Protein AF-A0A5P8NDU1-F1 (afdb_monomer_lite)

Radius of gyration: 24.79 Å; chains: 1; bounding box: 57×25×67 Å

Sequence (92 aa):
MGRIEQAITVVERLGEIFDIESQKRKGIYEEIIEFDDDNFHKLVSDIEIYYDNFTKNHKSAGDKTTINQNKIEELLEKKNFLTEEDSLLNTL

Structure (mmCIF, N/CA/C/O backbone):
data_AF-A0A5P8NDU1-F1
#
_entry.id   AF-A0A5P8NDU1-F1
#
loop_
_atom_site.group_PDB
_atom_site.id
_atom_site.type_symbol
_atom_site.label_atom_id
_atom_site.label_alt_id
_atom_site.label_comp_id
_atom_site.label_asym_id
_atom_site.label_entity_id
_atom_site.label_seq_id
_atom_site.pdbx_PDB_ins_code
_atom_site.Cartn_x
_atom_site.Cartn_y
_atom_site.Cartn_z
_atom_site.occupancy
_atom_site.B_iso_or_equiv
_atom_site.auth_seq_id
_atom_site.auth_comp_id
_atom_site.auth_asym_id
_atom_site.auth_atom_id
_atom_site.pdbx_PDB_model_num
ATOM 1 N N . MET A 1 1 ? 17.329 7.889 -2.387 1.00 72.44 1 MET A N 1
ATOM 2 C CA . MET A 1 1 ? 16.704 6.558 -2.445 1.00 72.44 1 MET A CA 1
ATOM 3 C C . MET A 1 1 ? 16.965 6.004 -3.832 1.00 72.44 1 MET A C 1
ATOM 5 O O . MET A 1 1 ? 16.802 6.754 -4.788 1.00 72.44 1 MET A O 1
ATOM 9 N N . GLY A 1 2 ? 17.487 4.786 -3.945 1.00 89.06 2 GLY A N 1
ATOM 10 C CA . GLY A 1 2 ? 17.773 4.154 -5.239 1.00 89.06 2 GLY A CA 1
ATOM 11 C C . GLY A 1 2 ? 16.521 3.543 -5.877 1.00 89.06 2 GLY A C 1
ATOM 12 O O . GLY A 1 2 ? 15.553 3.254 -5.178 1.00 89.06 2 GLY A O 1
ATOM 13 N N . ARG A 1 3 ? 16.550 3.282 -7.191 1.00 90.88 3 ARG A N 1
ATOM 14 C CA . ARG A 1 3 ? 15.420 2.691 -7.938 1.00 90.88 3 ARG A CA 1
ATOM 15 C C . ARG A 1 3 ? 14.908 1.384 -7.320 1.00 90.88 3 ARG A C 1
ATOM 17 O O . ARG A 1 3 ? 13.706 1.200 -7.184 1.00 90.88 3 ARG A O 1
ATOM 24 N N . ILE A 1 4 ? 15.816 0.506 -6.890 1.00 93.38 4 ILE A N 1
ATOM 25 C CA . ILE A 1 4 ? 15.470 -0.759 -6.218 1.00 93.38 4 ILE A CA 1
ATOM 26 C C . ILE A 1 4 ? 14.702 -0.499 -4.914 1.00 93.38 4 ILE A C 1
ATOM 28 O O . ILE A 1 4 ? 13.666 -1.112 -4.679 1.00 93.38 4 ILE A O 1
ATOM 32 N N . GLU A 1 5 ? 15.172 0.437 -4.087 1.00 94.50 5 GLU A N 1
ATOM 33 C CA . GLU A 1 5 ? 14.516 0.791 -2.820 1.00 94.50 5 GLU A CA 1
ATOM 34 C C . GLU A 1 5 ? 13.118 1.378 -3.062 1.00 94.50 5 GLU A C 1
ATOM 36 O O . GLU A 1 5 ? 12.164 1.036 -2.361 1.00 94.50 5 GLU A O 1
ATOM 41 N N . GLN A 1 6 ? 12.979 2.231 -4.081 1.00 94.44 6 GLN A N 1
ATOM 42 C CA . GLN A 1 6 ? 11.691 2.800 -4.478 1.00 94.44 6 GLN A CA 1
ATOM 43 C C . GLN A 1 6 ? 10.730 1.720 -4.992 1.00 94.44 6 GLN A C 1
ATOM 45 O O . GLN A 1 6 ? 9.566 1.713 -4.603 1.00 94.44 6 GLN A O 1
ATOM 50 N N . ALA A 1 7 ? 11.211 0.773 -5.801 1.00 95.12 7 ALA A N 1
ATOM 51 C CA . ALA A 1 7 ? 10.401 -0.332 -6.308 1.00 95.12 7 ALA A CA 1
ATOM 52 C C . ALA A 1 7 ? 9.898 -1.233 -5.170 1.00 95.12 7 ALA A C 1
ATOM 54 O O . ALA A 1 7 ? 8.712 -1.554 -5.127 1.00 95.12 7 ALA A O 1
ATOM 55 N N . ILE A 1 8 ? 10.765 -1.579 -4.209 1.00 95.25 8 ILE A N 1
ATOM 56 C CA . ILE A 1 8 ? 10.371 -2.331 -3.005 1.00 95.25 8 ILE A CA 1
ATOM 57 C C . ILE A 1 8 ? 9.274 -1.577 -2.248 1.00 95.25 8 ILE A C 1
ATOM 59 O O . ILE A 1 8 ? 8.229 -2.148 -1.951 1.00 95.25 8 ILE A O 1
ATOM 63 N N . THR A 1 9 ? 9.469 -0.277 -2.022 1.00 95.00 9 THR A N 1
ATOM 64 C CA . THR A 1 9 ? 8.501 0.568 -1.305 1.00 95.00 9 THR A CA 1
ATOM 65 C C . THR A 1 9 ? 7.144 0.611 -2.010 1.00 95.00 9 THR A C 1
ATOM 67 O O . THR A 1 9 ? 6.101 0.512 -1.365 1.00 95.00 9 THR A O 1
ATOM 70 N N . VAL A 1 10 ? 7.131 0.740 -3.341 1.00 95.62 10 VAL A N 1
ATOM 71 C CA . VAL A 1 10 ? 5.894 0.718 -4.133 1.00 95.62 10 VAL A CA 1
ATOM 72 C C . VAL A 1 10 ? 5.172 -0.620 -3.975 1.00 95.62 10 VAL A C 1
ATOM 74 O O . VAL A 1 10 ? 3.967 -0.641 -3.730 1.00 95.62 10 VAL A O 1
ATOM 77 N N . VAL A 1 11 ? 5.900 -1.733 -4.070 1.00 96.25 11 VAL A N 1
ATOM 78 C CA . VAL A 1 11 ? 5.342 -3.087 -3.953 1.00 96.25 11 VAL A CA 1
ATOM 79 C C . VAL A 1 11 ? 4.783 -3.351 -2.555 1.00 96.25 11 VAL A C 1
ATOM 81 O O . VAL A 1 11 ? 3.715 -3.950 -2.421 1.00 96.25 11 VAL A O 1
ATOM 84 N N . GLU A 1 12 ? 5.472 -2.895 -1.509 1.00 94.44 12 GLU A N 1
ATOM 85 C CA . GLU A 1 12 ? 4.997 -3.003 -0.129 1.00 94.44 12 GLU A CA 1
ATOM 86 C C . GLU A 1 12 ? 3.697 -2.225 0.071 1.00 94.44 12 GLU A C 1
ATOM 88 O O . GLU A 1 12 ? 2.709 -2.804 0.526 1.00 94.44 12 GLU A O 1
ATOM 93 N N . ARG A 1 13 ? 3.655 -0.964 -0.376 1.00 94.88 13 ARG A N 1
ATOM 94 C CA . ARG A 1 13 ? 2.458 -0.116 -0.297 1.00 94.88 13 ARG A CA 1
ATOM 95 C C . ARG A 1 13 ? 1.283 -0.696 -1.076 1.00 94.88 13 ARG A C 1
ATOM 97 O O . ARG A 1 13 ? 0.177 -0.749 -0.549 1.00 94.88 13 ARG A O 1
ATOM 104 N N . LEU A 1 14 ? 1.508 -1.168 -2.304 1.00 93.19 14 LEU A N 1
ATOM 105 C CA . LEU A 1 14 ? 0.488 -1.872 -3.091 1.00 93.19 14 LEU A CA 1
ATOM 106 C C . LEU A 1 14 ? -0.043 -3.097 -2.344 1.00 93.19 14 LEU A C 1
ATOM 108 O O . LEU A 1 14 ? -1.247 -3.343 -2.321 1.00 93.19 14 LEU A O 1
ATOM 112 N N . GLY A 1 15 ? 0.856 -3.848 -1.712 1.00 92.38 15 GLY A N 1
ATOM 113 C CA . GLY A 1 15 ? 0.496 -5.018 -0.935 1.00 92.38 15 GLY A CA 1
ATOM 114 C C . GLY A 1 15 ? -0.348 -4.708 0.296 1.00 92.38 15 GLY A C 1
ATOM 115 O O . GLY A 1 15 ? -1.211 -5.510 0.630 1.00 92.38 15 GLY A O 1
ATOM 116 N N . GLU A 1 16 ? -0.135 -3.568 0.945 1.00 90.88 16 GLU A N 1
ATOM 117 C CA . GLU A 1 16 ? -0.979 -3.104 2.051 1.00 90.88 16 GLU A CA 1
ATOM 118 C C . GLU A 1 16 ? -2.329 -2.563 1.571 1.00 90.88 16 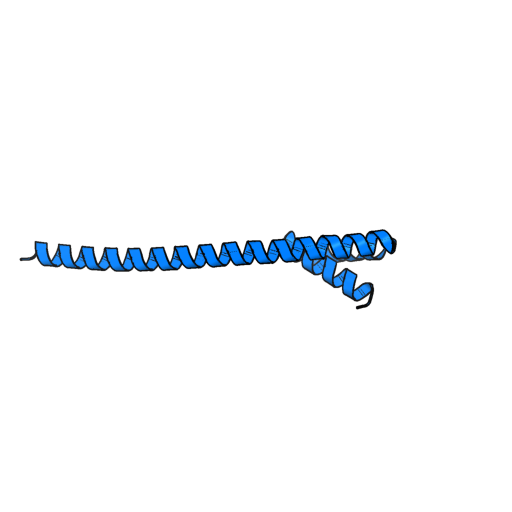GLU A C 1
ATOM 120 O O . GLU A 1 16 ? -3.363 -2.878 2.154 1.00 90.88 16 GLU A O 1
ATOM 125 N N . ILE A 1 17 ? -2.336 -1.784 0.486 1.00 88.88 17 ILE A N 1
ATOM 126 C CA . ILE A 1 17 ? -3.554 -1.188 -0.077 1.00 88.88 17 ILE A CA 1
ATOM 127 C C . ILE A 1 17 ? -4.535 -2.265 -0.555 1.00 88.88 17 ILE A C 1
ATOM 129 O O . ILE A 1 17 ? -5.741 -2.143 -0.339 1.00 88.88 17 ILE A O 1
ATOM 133 N N . PHE A 1 18 ? -4.025 -3.283 -1.249 1.00 88.69 18 PHE A N 1
ATOM 134 C CA . PHE A 1 18 ? -4.835 -4.295 -1.933 1.00 88.69 18 PHE A CA 1
ATOM 135 C C . PHE A 1 18 ? -4.813 -5.667 -1.247 1.00 88.69 18 PHE A C 1
ATOM 137 O O . PHE A 1 18 ? -5.310 -6.630 -1.826 1.00 88.69 18 PHE A O 1
ATOM 144 N N . ASP A 1 19 ? -4.228 -5.762 -0.050 1.00 90.25 19 ASP A N 1
ATOM 145 C CA . ASP A 1 19 ? -4.063 -7.010 0.709 1.00 90.25 19 ASP A CA 1
ATOM 146 C C . ASP A 1 19 ? -3.440 -8.146 -0.132 1.00 90.25 19 ASP A C 1
ATOM 148 O O . ASP A 1 19 ? -3.930 -9.272 -0.229 1.00 90.25 19 ASP A O 1
ATOM 152 N N . ILE A 1 20 ? -2.346 -7.820 -0.829 1.00 91.38 20 ILE A N 1
ATOM 153 C CA . ILE A 1 20 ? -1.660 -8.767 -1.713 1.00 91.38 20 ILE A CA 1
ATOM 154 C C . ILE A 1 20 ? -0.734 -9.642 -0.874 1.00 91.38 20 ILE A C 1
ATOM 156 O O . ILE A 1 20 ? 0.177 -9.148 -0.203 1.00 91.38 20 ILE A O 1
ATOM 160 N N . GLU A 1 21 ? -0.909 -10.956 -0.978 1.00 91.25 21 GLU A N 1
ATOM 161 C CA . GLU A 1 21 ? -0.034 -11.947 -0.351 1.00 91.25 21 GLU A CA 1
ATOM 162 C C . GLU A 1 21 ? 1.434 -11.756 -0.766 1.00 91.25 21 GLU A C 1
ATOM 164 O O . GLU A 1 21 ? 1.745 -11.539 -1.941 1.00 91.25 21 GLU A O 1
ATOM 169 N N . SER A 1 22 ? 2.359 -11.917 0.185 1.00 87.19 22 SER A N 1
ATOM 170 C CA . SER A 1 22 ? 3.802 -11.705 -0.020 1.00 87.19 22 SER A CA 1
ATOM 171 C C . SER A 1 22 ? 4.377 -12.477 -1.215 1.00 87.19 22 SER A C 1
ATOM 173 O O . SER A 1 22 ? 5.185 -11.944 -1.970 1.00 87.19 22 SER A O 1
ATOM 175 N N . GLN A 1 23 ? 3.906 -13.703 -1.445 1.00 87.25 23 GLN A N 1
ATOM 176 C CA . GLN A 1 23 ? 4.318 -14.553 -2.567 1.00 87.25 23 GLN A CA 1
ATOM 177 C C . GLN A 1 23 ? 3.989 -13.966 -3.950 1.00 87.25 23 GLN A C 1
ATOM 179 O O . GLN A 1 23 ? 4.745 -14.172 -4.896 1.00 87.25 23 GLN A O 1
ATOM 184 N N . LYS A 1 24 ? 2.902 -13.193 -4.070 1.00 90.56 24 LYS A N 1
ATOM 185 C CA . LYS A 1 24 ? 2.498 -12.533 -5.323 1.00 90.56 24 LYS A CA 1
ATOM 186 C C . LYS A 1 24 ? 3.220 -11.202 -5.537 1.00 90.56 24 LYS A C 1
ATOM 188 O O . LYS A 1 24 ? 3.400 -10.784 -6.676 1.00 90.56 24 LYS A O 1
ATOM 193 N N . ARG A 1 25 ? 3.704 -10.568 -4.462 1.00 92.19 25 ARG A N 1
ATOM 194 C CA . ARG A 1 25 ? 4.443 -9.293 -4.515 1.00 92.19 25 ARG A CA 1
ATOM 195 C C . ARG A 1 25 ? 5.748 -9.387 -5.310 1.00 92.19 25 ARG A C 1
ATOM 197 O O . ARG A 1 25 ? 6.142 -8.410 -5.935 1.00 92.19 25 ARG A O 1
ATOM 204 N N . LYS A 1 26 ? 6.390 -10.561 -5.341 1.00 92.06 26 LYS A N 1
ATOM 205 C CA . LYS A 1 26 ? 7.608 -10.794 -6.135 1.00 92.06 26 LYS A CA 1
ATOM 206 C C . LYS A 1 26 ? 7.379 -10.575 -7.635 1.00 92.06 26 LYS A C 1
ATOM 208 O O . LYS A 1 26 ? 8.202 -9.925 -8.263 1.00 92.06 26 LYS A O 1
ATOM 213 N N . GLY A 1 27 ? 6.257 -11.057 -8.177 1.00 92.00 27 GLY A N 1
ATOM 214 C CA . GLY A 1 27 ? 5.917 -10.847 -9.590 1.00 92.00 27 GLY A CA 1
ATOM 215 C C . GLY A 1 27 ? 5.680 -9.370 -9.910 1.00 92.00 27 GLY A C 1
ATOM 216 O O . GLY A 1 27 ? 6.198 -8.858 -10.890 1.00 92.00 27 GLY A O 1
ATOM 217 N N . ILE A 1 28 ? 5.004 -8.651 -9.009 1.00 93.38 28 ILE A N 1
ATOM 218 C CA . ILE A 1 28 ? 4.777 -7.203 -9.149 1.00 93.38 28 ILE A CA 1
ATOM 219 C C . ILE A 1 28 ? 6.108 -6.436 -9.135 1.00 93.38 28 ILE A C 1
ATOM 221 O O . ILE A 1 28 ? 6.301 -5.513 -9.920 1.00 93.38 28 ILE A O 1
ATOM 225 N N . TYR A 1 29 ? 7.047 -6.821 -8.266 1.00 94.81 29 TYR A N 1
ATOM 226 C CA . TYR A 1 29 ? 8.387 -6.231 -8.246 1.00 94.81 29 TYR A CA 1
ATOM 227 C C . TYR A 1 29 ? 9.138 -6.448 -9.568 1.00 94.81 29 TYR A C 1
ATOM 229 O O . TYR A 1 29 ? 9.757 -5.514 -10.079 1.00 94.81 29 TYR A O 1
ATOM 237 N N . GLU A 1 30 ? 9.078 -7.666 -10.112 1.00 93.62 30 GLU A N 1
ATOM 238 C CA . GLU A 1 30 ? 9.715 -8.017 -11.385 1.00 93.62 30 GLU A CA 1
ATOM 239 C C . GLU A 1 30 ? 9.121 -7.214 -12.554 1.00 93.62 30 GLU A C 1
ATOM 241 O O . GLU A 1 30 ? 9.874 -6.721 -13.384 1.00 93.62 30 GLU A O 1
ATOM 246 N N . GLU A 1 31 ? 7.810 -6.972 -12.575 1.00 92.88 31 GLU A N 1
ATOM 247 C CA . GLU A 1 31 ? 7.179 -6.121 -13.595 1.00 92.88 31 GLU A CA 1
ATOM 248 C C . GLU A 1 31 ? 7.569 -4.637 -13.452 1.00 92.88 31 GLU A C 1
ATOM 250 O O . GLU A 1 31 ? 7.881 -3.967 -14.436 1.00 92.88 31 GLU A O 1
ATOM 255 N N . ILE A 1 32 ? 7.593 -4.106 -12.225 1.00 93.25 32 ILE A N 1
ATOM 256 C CA . ILE A 1 32 ? 7.889 -2.686 -11.969 1.00 93.25 32 ILE A CA 1
ATOM 257 C C . ILE A 1 32 ? 9.333 -2.334 -12.326 1.00 93.25 32 ILE A C 1
ATOM 259 O O . ILE A 1 32 ? 9.601 -1.234 -12.817 1.00 93.25 32 ILE A O 1
ATOM 263 N N . ILE A 1 33 ? 10.288 -3.232 -12.070 1.00 91.62 33 ILE A N 1
ATOM 264 C CA . ILE A 1 33 ? 11.696 -2.925 -12.335 1.00 91.62 33 ILE A CA 1
ATOM 265 C C . ILE A 1 33 ? 11.998 -2.830 -13.835 1.00 91.62 33 ILE A C 1
ATOM 267 O O . ILE A 1 33 ? 12.966 -2.159 -14.195 1.00 91.62 33 ILE A O 1
ATOM 271 N N . GLU A 1 34 ? 11.152 -3.411 -14.689 1.00 93.75 34 GLU A N 1
ATOM 272 C CA . GLU A 1 34 ? 11.245 -3.344 -16.151 1.00 93.75 34 GLU A CA 1
ATOM 273 C C . GLU A 1 34 ? 10.653 -2.059 -16.757 1.00 93.75 34 GLU A C 1
ATOM 275 O O . GLU A 1 34 ? 10.852 -1.803 -17.944 1.00 93.75 34 GLU A O 1
ATOM 280 N N . PHE A 1 35 ? 9.963 -1.220 -15.973 1.00 94.88 35 PHE A N 1
ATOM 281 C CA . PHE A 1 35 ? 9.403 0.038 -16.481 1.00 94.88 35 PHE A CA 1
ATOM 282 C C . PHE A 1 35 ? 10.507 0.971 -16.997 1.00 94.88 35 PHE A C 1
ATOM 284 O O . PHE A 1 35 ? 11.607 1.020 -16.449 1.00 94.88 35 PHE A O 1
ATOM 291 N N . ASP A 1 36 ? 10.225 1.788 -18.008 1.00 96.44 36 ASP A N 1
ATOM 292 C CA . ASP A 1 36 ? 11.101 2.931 -18.272 1.00 96.44 36 ASP A CA 1
ATOM 293 C C . ASP A 1 36 ? 11.098 3.914 -17.082 1.00 96.44 36 ASP A C 1
ATOM 295 O O . ASP A 1 36 ? 10.262 3.836 -16.174 1.00 96.44 36 ASP A O 1
ATOM 299 N N . ASP A 1 37 ? 12.087 4.808 -17.040 1.00 95.06 37 ASP A N 1
ATOM 300 C CA . ASP A 1 37 ? 12.247 5.732 -15.915 1.00 95.06 37 ASP A CA 1
ATOM 301 C C . ASP A 1 37 ? 11.026 6.647 -15.734 1.00 95.06 37 ASP A C 1
ATOM 303 O O . ASP A 1 37 ? 10.641 6.908 -14.594 1.00 95.06 37 ASP A O 1
ATOM 307 N N . ASP A 1 38 ? 10.382 7.093 -16.813 1.00 96.12 38 ASP A N 1
ATOM 308 C CA . ASP A 1 38 ? 9.239 8.009 -16.745 1.00 96.12 38 ASP A CA 1
ATOM 309 C C . ASP A 1 38 ? 8.007 7.321 -16.138 1.00 96.12 38 ASP A C 1
ATOM 311 O O . ASP A 1 38 ? 7.382 7.842 -15.207 1.00 96.12 38 ASP A O 1
ATOM 315 N N . ASN A 1 39 ? 7.683 6.118 -16.614 1.00 96.06 39 ASN A N 1
ATOM 316 C CA . ASN A 1 39 ? 6.596 5.300 -16.086 1.00 96.06 39 ASN A CA 1
ATOM 317 C C . ASN A 1 39 ? 6.862 4.886 -14.638 1.00 96.06 39 ASN A C 1
ATOM 319 O O . ASN A 1 39 ? 5.942 4.897 -13.818 1.00 96.06 39 ASN A O 1
ATOM 323 N N . PHE A 1 40 ? 8.115 4.573 -14.301 1.00 95.94 40 PHE A N 1
ATOM 324 C CA . PHE A 1 40 ? 8.502 4.259 -12.931 1.00 95.94 40 PHE A CA 1
ATOM 325 C C . PHE A 1 40 ? 8.301 5.457 -11.993 1.00 95.94 40 PHE A C 1
ATOM 327 O O . PHE A 1 40 ? 7.649 5.321 -10.958 1.00 95.94 40 PHE A O 1
ATOM 334 N N . HIS A 1 41 ? 8.789 6.646 -12.359 1.00 95.06 41 HIS A N 1
ATOM 335 C CA . HIS A 1 41 ? 8.617 7.852 -11.541 1.00 95.06 41 HIS A CA 1
ATOM 336 C C . HIS A 1 41 ? 7.145 8.226 -11.373 1.00 95.06 41 HIS A C 1
ATOM 338 O O . HIS A 1 41 ? 6.722 8.592 -10.273 1.00 95.06 41 HIS A O 1
ATOM 344 N N . LYS A 1 42 ? 6.351 8.097 -12.441 1.00 95.75 42 LYS A N 1
ATOM 345 C CA . LYS A 1 42 ? 4.910 8.327 -12.375 1.00 95.75 42 LYS A CA 1
ATOM 346 C C . LYS A 1 42 ? 4.234 7.351 -11.412 1.00 95.75 42 LYS A C 1
ATOM 348 O O . LYS A 1 42 ? 3.482 7.791 -10.548 1.00 95.75 42 LYS A O 1
ATOM 353 N N . LEU A 1 43 ? 4.550 6.058 -11.506 1.00 94.69 43 LEU A N 1
ATOM 354 C CA . LEU A 1 43 ? 4.012 5.043 -10.600 1.00 94.69 43 LEU A CA 1
ATOM 355 C C . LEU A 1 43 ? 4.371 5.343 -9.140 1.00 94.69 43 LEU A C 1
ATOM 357 O O . LEU A 1 43 ? 3.495 5.300 -8.281 1.00 94.69 43 LEU A O 1
ATOM 361 N N . VAL A 1 44 ? 5.636 5.671 -8.857 1.00 94.56 44 VAL A N 1
ATOM 362 C CA . VAL A 1 44 ? 6.086 6.032 -7.503 1.00 94.56 44 VAL A CA 1
ATOM 363 C C . VAL A 1 44 ? 5.265 7.200 -6.953 1.00 94.56 44 VAL A C 1
ATOM 365 O O . VAL A 1 44 ? 4.723 7.091 -5.854 1.00 94.56 44 VAL A O 1
ATOM 368 N N . SER A 1 45 ? 5.115 8.276 -7.731 1.00 94.06 45 SER A N 1
ATOM 369 C CA . SER A 1 45 ? 4.346 9.460 -7.330 1.00 94.06 45 SER A CA 1
ATOM 370 C C . SER A 1 45 ? 2.866 9.141 -7.093 1.00 94.06 45 SER A C 1
ATOM 372 O O . SER A 1 45 ? 2.287 9.568 -6.093 1.00 94.06 45 SER A O 1
ATOM 374 N N . ASP A 1 46 ? 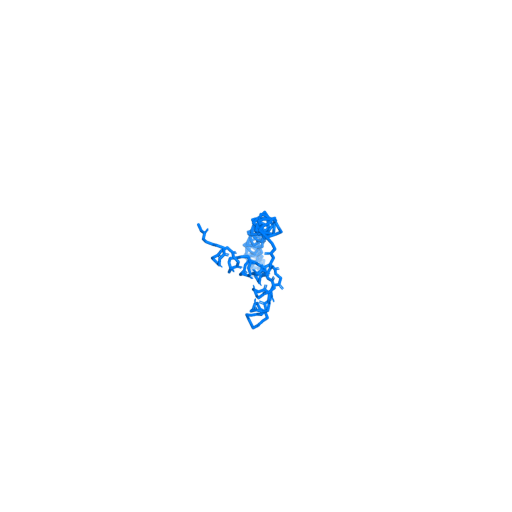2.239 8.385 -7.996 1.00 95.00 46 ASP A N 1
ATOM 375 C CA . ASP A 1 46 ? 0.817 8.046 -7.897 1.00 95.00 46 ASP A CA 1
ATOM 376 C C . ASP A 1 46 ? 0.546 7.166 -6.665 1.00 95.00 46 ASP A C 1
ATOM 378 O O . ASP A 1 46 ? -0.414 7.396 -5.923 1.00 95.00 46 ASP A O 1
ATOM 382 N N . ILE A 1 47 ? 1.427 6.197 -6.396 1.00 94.00 47 ILE A N 1
ATOM 383 C CA . ILE A 1 47 ? 1.324 5.310 -5.233 1.00 94.00 47 ILE A CA 1
ATOM 384 C C . ILE A 1 47 ? 1.601 6.048 -3.926 1.00 94.00 47 ILE A C 1
ATOM 386 O O . ILE A 1 47 ? 0.934 5.762 -2.935 1.00 94.00 47 ILE A O 1
ATOM 390 N N . GLU A 1 48 ? 2.516 7.016 -3.903 1.00 92.62 48 GLU A N 1
ATOM 391 C CA . GLU A 1 48 ? 2.734 7.882 -2.739 1.00 92.62 48 GLU A CA 1
ATOM 392 C C . GLU A 1 48 ? 1.471 8.647 -2.354 1.00 92.62 48 GLU A C 1
ATOM 394 O O . GLU A 1 48 ? 0.992 8.536 -1.224 1.00 92.62 48 GLU A O 1
ATOM 399 N N . ILE A 1 49 ? 0.878 9.354 -3.318 1.00 92.81 49 ILE A N 1
ATOM 400 C CA . ILE A 1 49 ? -0.348 10.128 -3.098 1.00 92.81 49 ILE A CA 1
ATOM 401 C C . ILE A 1 49 ? -1.488 9.209 -2.653 1.00 92.81 49 ILE A C 1
ATOM 403 O O . ILE A 1 49 ? -2.237 9.530 -1.724 1.00 92.81 49 ILE A O 1
ATOM 407 N N . TYR A 1 50 ? -1.640 8.062 -3.314 1.00 92.62 50 TYR A N 1
ATOM 408 C CA . TYR A 1 50 ? -2.701 7.123 -2.983 1.00 92.62 50 TYR A CA 1
ATOM 409 C C . TYR A 1 50 ? -2.517 6.530 -1.582 1.00 92.62 50 TYR A C 1
ATOM 411 O O . TYR A 1 50 ? -3.475 6.484 -0.809 1.00 92.62 50 TYR A O 1
ATOM 419 N N . TYR A 1 51 ? -1.302 6.111 -1.229 1.00 93.44 51 TYR A N 1
ATOM 420 C CA . TYR A 1 51 ? -0.996 5.505 0.065 1.00 93.44 51 TYR A CA 1
ATOM 421 C C . TYR A 1 51 ? -1.193 6.492 1.226 1.00 93.44 51 TYR A C 1
ATOM 423 O O . TYR A 1 51 ? -1.791 6.146 2.249 1.00 93.44 51 TYR A O 1
ATOM 431 N N . ASP A 1 52 ? -0.803 7.754 1.052 1.00 91.19 52 ASP A N 1
ATOM 432 C CA . ASP A 1 52 ? -1.068 8.810 2.034 1.00 91.19 52 ASP A CA 1
ATOM 433 C C . ASP A 1 52 ? -2.570 9.020 2.266 1.00 91.19 52 ASP A C 1
ATOM 435 O O . ASP A 1 52 ? -3.024 9.219 3.397 1.00 91.19 52 ASP A O 1
ATOM 439 N N . ASN A 1 53 ? -3.373 8.958 1.204 1.00 89.88 53 ASN A N 1
ATOM 440 C CA . ASN A 1 53 ? -4.825 9.064 1.318 1.00 89.88 53 ASN A CA 1
ATOM 441 C C . ASN A 1 53 ? -5.439 7.812 1.960 1.00 89.88 53 ASN A C 1
ATOM 443 O O . ASN A 1 53 ? -6.319 7.925 2.816 1.00 89.88 53 ASN A O 1
ATOM 447 N N . PHE A 1 54 ? -4.959 6.623 1.590 1.00 88.44 54 PHE A N 1
ATOM 448 C CA . PHE A 1 54 ? -5.386 5.346 2.158 1.00 88.44 54 PHE A CA 1
ATOM 449 C C . PHE A 1 54 ? -5.158 5.299 3.672 1.00 88.44 54 PHE A C 1
ATOM 451 O O . PHE A 1 54 ? -6.091 4.999 4.420 1.00 88.44 54 PHE A O 1
ATOM 458 N N . THR A 1 55 ? -3.957 5.664 4.129 1.00 87.75 55 THR A N 1
ATOM 459 C CA . THR A 1 55 ? -3.588 5.672 5.552 1.00 87.75 55 THR A CA 1
ATOM 460 C C . THR A 1 55 ? -4.374 6.715 6.346 1.00 87.75 55 THR A C 1
ATOM 462 O O . THR A 1 55 ? -4.885 6.403 7.423 1.00 87.75 55 THR A O 1
ATOM 465 N N . LYS A 1 56 ? -4.564 7.932 5.812 1.00 86.31 56 LYS A N 1
ATOM 466 C CA . LYS A 1 56 ? -5.413 8.965 6.440 1.00 86.31 56 LYS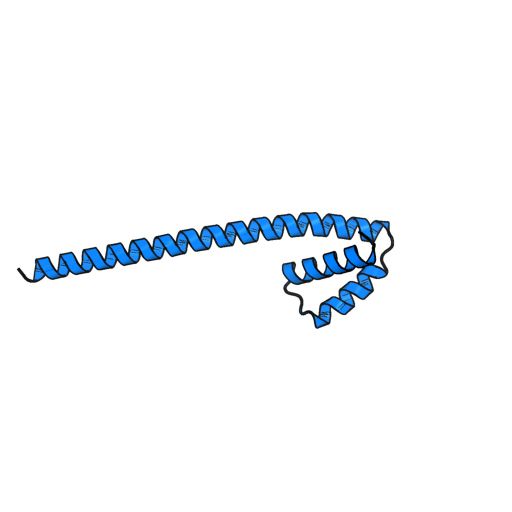 A CA 1
ATOM 467 C C . LYS A 1 56 ? -6.858 8.500 6.604 1.00 86.31 56 LYS A C 1
ATOM 469 O O . LYS A 1 56 ? -7.448 8.700 7.669 1.00 86.31 56 LYS A O 1
ATOM 474 N N . ASN A 1 57 ? -7.422 7.870 5.576 1.00 81.19 57 ASN A N 1
ATOM 475 C CA . ASN A 1 57 ? -8.793 7.369 5.608 1.00 81.19 57 ASN A CA 1
ATOM 476 C C . ASN A 1 57 ? -8.943 6.186 6.569 1.00 81.19 57 ASN A C 1
ATOM 478 O O . ASN A 1 57 ? -9.884 6.172 7.362 1.00 81.19 57 ASN A O 1
ATOM 482 N N . HIS A 1 58 ? -7.998 5.242 6.563 1.00 77.50 58 HIS A N 1
ATOM 483 C CA . HIS A 1 58 ? -7.993 4.111 7.493 1.00 77.50 58 HIS A CA 1
ATOM 484 C C . HIS A 1 58 ? -7.851 4.560 8.943 1.00 77.50 58 HIS A C 1
ATOM 486 O O . HIS A 1 58 ? -8.613 4.112 9.797 1.00 77.50 58 HIS A O 1
ATOM 492 N N . LYS A 1 59 ? -6.948 5.503 9.222 1.00 70.44 59 LYS A N 1
ATOM 493 C CA . LYS A 1 59 ? -6.799 6.077 10.561 1.00 70.44 59 LYS A CA 1
ATOM 494 C C . LYS A 1 5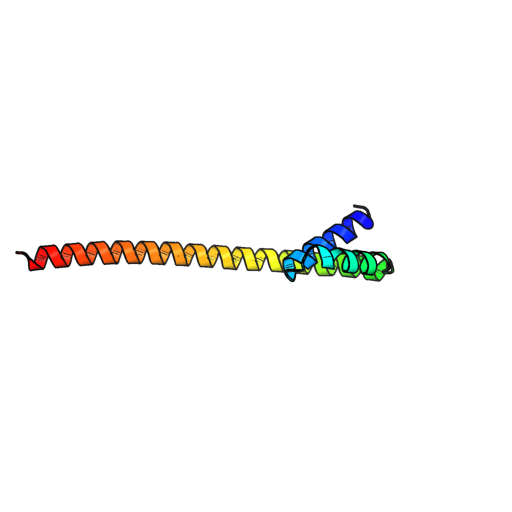9 ? -8.075 6.790 11.008 1.00 70.44 59 LYS A C 1
ATOM 496 O O . LYS A 1 59 ? -8.570 6.531 12.096 1.00 70.44 59 LYS A O 1
ATOM 501 N N . SER A 1 60 ? -8.676 7.591 10.127 1.00 65.69 60 SER A N 1
ATOM 502 C CA . SER A 1 60 ? -9.940 8.283 10.416 1.00 65.69 60 SER A CA 1
ATOM 503 C C . SER A 1 60 ? -11.110 7.319 10.661 1.00 65.69 60 SER A C 1
ATOM 505 O O . SER A 1 60 ? -11.992 7.614 11.467 1.00 65.69 60 SER A O 1
ATOM 507 N N . ALA A 1 61 ? -11.155 6.177 9.969 1.00 67.69 61 ALA A N 1
ATOM 508 C CA . ALA A 1 61 ? -12.161 5.137 10.187 1.00 67.69 61 ALA A CA 1
ATOM 509 C C . ALA A 1 61 ? -11.924 4.373 11.501 1.00 67.69 61 ALA A C 1
ATOM 511 O O . ALA A 1 61 ? -12.878 4.120 12.242 1.00 67.69 61 ALA A O 1
ATOM 512 N N . GLY A 1 62 ? -10.663 4.064 11.816 1.00 69.94 62 GLY A N 1
ATOM 513 C CA . GLY A 1 62 ? -10.256 3.482 13.096 1.00 69.94 62 GLY A CA 1
ATOM 514 C C . GLY A 1 62 ? -10.638 4.381 14.271 1.00 69.94 62 GLY A C 1
ATOM 515 O O . GLY A 1 62 ? -11.347 3.939 15.170 1.00 69.94 62 GLY A O 1
ATOM 516 N N . ASP A 1 63 ? -10.292 5.667 14.204 1.00 68.56 63 ASP A N 1
ATOM 517 C CA . ASP A 1 63 ? -10.609 6.653 15.244 1.00 68.56 63 ASP A CA 1
ATOM 518 C C . ASP A 1 63 ? -12.129 6.774 15.474 1.00 68.56 63 ASP A C 1
ATOM 520 O O . ASP A 1 63 ? -12.596 6.776 16.615 1.00 68.56 63 ASP A O 1
ATOM 524 N N . LYS A 1 64 ? -12.933 6.801 14.399 1.00 64.25 64 LYS A N 1
ATOM 525 C CA . LYS A 1 64 ? -14.406 6.803 14.496 1.00 64.25 64 LYS A CA 1
ATOM 526 C C . LYS A 1 64 ? -14.959 5.521 15.124 1.00 64.25 64 LYS A C 1
ATOM 528 O O . LYS A 1 64 ? -15.938 5.584 15.866 1.00 64.25 64 LYS A O 1
ATOM 533 N N . THR A 1 65 ? -14.350 4.372 14.837 1.00 64.50 65 THR A N 1
ATOM 534 C CA . THR A 1 65 ? -14.767 3.080 15.402 1.00 64.50 65 THR A CA 1
ATOM 535 C C . THR A 1 65 ? -14.499 3.037 16.904 1.00 64.50 65 THR A C 1
ATOM 537 O O . THR A 1 65 ? -15.403 2.691 17.661 1.00 64.50 65 THR A O 1
ATOM 540 N N . THR A 1 66 ? -13.323 3.489 17.343 1.00 67.75 66 THR A N 1
ATOM 541 C CA . THR A 1 66 ? -12.961 3.591 18.765 1.00 67.75 66 THR A CA 1
ATOM 542 C C . THR A 1 66 ? -13.899 4.530 19.528 1.00 67.75 66 THR A C 1
ATOM 544 O O . THR A 1 66 ? -14.374 4.188 20.607 1.00 67.75 66 THR A O 1
ATOM 547 N N . ILE A 1 67 ? -14.242 5.694 18.959 1.00 69.06 67 ILE A N 1
ATOM 548 C CA . ILE A 1 67 ? -15.207 6.623 19.578 1.00 69.06 67 ILE A CA 1
ATOM 549 C C . ILE A 1 67 ? -16.574 5.952 19.767 1.00 69.06 67 ILE A C 1
ATOM 551 O O . ILE A 1 67 ? -17.177 6.069 20.835 1.00 69.06 67 ILE A O 1
ATOM 555 N N . ASN A 1 68 ? -17.059 5.234 18.752 1.00 72.12 68 ASN A N 1
ATOM 556 C CA . ASN A 1 68 ? -18.336 4.529 18.837 1.00 72.12 68 ASN A CA 1
ATOM 557 C C . ASN A 1 68 ? -18.300 3.387 19.863 1.00 72.12 68 ASN A C 1
ATOM 559 O O . ASN A 1 68 ? -19.268 3.223 20.600 1.00 72.12 68 ASN A O 1
ATOM 563 N N . GLN A 1 69 ? -17.198 2.634 19.949 1.00 68.38 69 GLN A N 1
ATOM 564 C CA . GLN A 1 69 ? -17.012 1.578 20.953 1.00 68.38 69 GLN A CA 1
ATOM 565 C C . GLN A 1 69 ? -17.063 2.144 22.375 1.00 68.38 69 GLN A C 1
ATOM 567 O O . GLN A 1 69 ? -17.893 1.703 23.168 1.00 68.38 69 GLN A O 1
ATOM 572 N N . ASN A 1 70 ? -16.297 3.202 22.654 1.00 81.56 70 ASN A N 1
ATOM 573 C CA . ASN A 1 70 ? -16.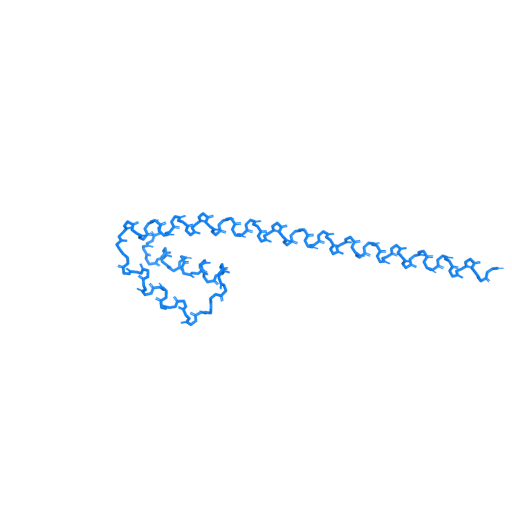314 3.872 23.957 1.00 81.56 70 ASN A CA 1
ATOM 574 C C . ASN A 1 70 ? -17.718 4.393 24.312 1.00 81.56 70 ASN A C 1
ATOM 576 O O . ASN A 1 70 ? -18.145 4.334 25.463 1.00 81.56 70 ASN A O 1
ATOM 580 N N . LYS A 1 71 ? -18.472 4.890 23.318 1.00 82.75 71 LYS A N 1
ATOM 581 C CA . LYS A 1 71 ? -19.847 5.360 23.533 1.00 82.75 71 LYS A CA 1
ATOM 582 C C . LYS A 1 71 ? -20.814 4.220 23.854 1.00 82.75 71 LYS A C 1
ATOM 584 O O . LYS A 1 71 ? -21.723 4.412 24.658 1.00 82.75 71 LYS A O 1
ATOM 589 N N . ILE A 1 72 ? -20.641 3.054 23.233 1.00 85.50 72 ILE A N 1
ATOM 590 C CA . ILE A 1 72 ? -21.439 1.859 23.527 1.00 85.50 72 ILE A CA 1
ATOM 591 C C . ILE A 1 72 ? -21.161 1.380 24.954 1.00 85.50 72 ILE A C 1
ATOM 593 O O . ILE A 1 72 ? -22.115 1.112 25.679 1.00 85.50 72 ILE A O 1
ATOM 597 N N . GLU A 1 73 ? -19.896 1.329 25.373 1.00 86.56 73 GLU A N 1
ATOM 598 C CA . GLU A 1 73 ? -19.514 0.965 26.745 1.00 86.56 73 GLU A CA 1
ATOM 599 C C . GLU A 1 73 ? -20.143 1.917 27.775 1.00 86.56 73 GLU A C 1
ATOM 601 O O . GLU A 1 73 ? -20.836 1.458 28.680 1.00 86.56 73 GLU A O 1
ATOM 606 N N . GLU A 1 74 ? -20.043 3.236 27.566 1.00 86.38 74 GLU A N 1
ATOM 607 C CA . GLU A 1 74 ? -20.674 4.246 28.435 1.00 86.38 74 GLU A CA 1
ATOM 608 C C . GLU A 1 74 ? -22.203 4.060 28.536 1.00 86.38 74 GLU A C 1
ATOM 610 O O . GLU A 1 74 ? -22.803 4.204 29.604 1.00 86.38 74 GLU A O 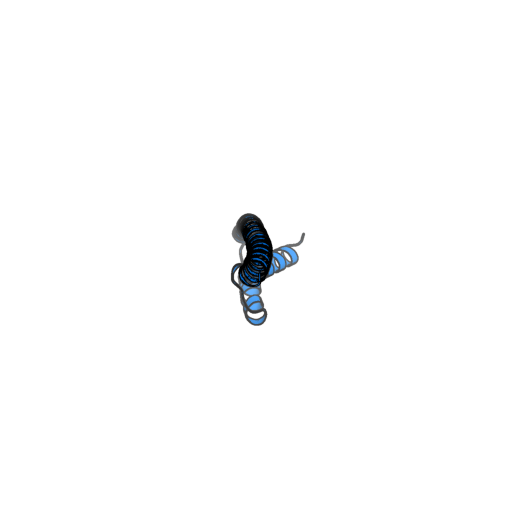1
ATOM 615 N N . LEU A 1 75 ? -22.869 3.753 27.416 1.00 87.50 75 LEU A N 1
ATOM 616 C CA . LEU A 1 75 ? -24.315 3.518 27.394 1.00 87.50 75 LEU A CA 1
ATOM 617 C C . LEU A 1 75 ? -24.701 2.206 28.090 1.00 87.50 75 LEU A C 1
ATOM 619 O O . LEU A 1 75 ? -25.756 2.152 28.725 1.00 87.50 75 LEU A O 1
ATOM 623 N N . LEU A 1 76 ? -23.869 1.166 27.995 1.00 88.50 76 LEU A N 1
ATOM 624 C CA . LEU A 1 76 ? -24.074 -0.100 28.701 1.00 88.50 76 LEU A CA 1
ATOM 625 C C . LEU A 1 76 ? -23.912 0.071 30.216 1.00 88.50 76 LEU A C 1
ATOM 627 O O . LEU A 1 76 ? -24.753 -0.424 30.964 1.00 88.50 76 LEU A O 1
ATOM 631 N N . GLU A 1 77 ? -22.907 0.823 30.668 1.00 88.69 77 GLU A N 1
ATOM 632 C CA . GLU A 1 77 ? -22.730 1.165 32.086 1.00 88.69 77 GLU A CA 1
ATOM 633 C C . GLU A 1 77 ? -23.936 1.937 32.634 1.00 88.69 77 GLU A C 1
ATOM 635 O O . GLU A 1 77 ? -24.501 1.565 33.664 1.00 88.69 77 GLU A O 1
ATOM 640 N N . LYS A 1 78 ? -24.402 2.961 31.906 1.00 88.12 78 LYS A N 1
ATOM 641 C CA . LYS A 1 78 ? -25.602 3.730 32.279 1.00 88.12 78 LYS A CA 1
ATOM 642 C C . LYS A 1 78 ? -26.858 2.871 32.333 1.00 88.12 78 LYS A C 1
ATOM 644 O O . LYS A 1 78 ? -27.668 3.032 33.241 1.00 88.12 78 LYS A O 1
ATOM 649 N N . LYS A 1 79 ? -27.033 1.960 31.371 1.00 85.56 79 LYS A N 1
ATOM 650 C CA . LYS A 1 79 ? -28.155 1.018 31.373 1.00 85.56 79 LYS A CA 1
ATOM 651 C C . LYS A 1 79 ? -28.108 0.130 32.617 1.00 85.56 79 LYS A C 1
ATOM 653 O O . LYS A 1 79 ? -29.135 -0.015 33.272 1.00 85.56 79 LYS A O 1
ATOM 658 N N . ASN A 1 80 ? -26.950 -0.441 32.946 1.00 83.75 80 ASN A N 1
ATOM 659 C CA . ASN A 1 80 ? -26.808 -1.309 34.116 1.00 83.75 80 ASN A CA 1
ATOM 660 C C . ASN A 1 80 ? -27.150 -0.561 35.409 1.00 83.75 80 ASN A C 1
ATOM 662 O O . ASN A 1 80 ? -27.965 -1.056 36.180 1.00 83.75 80 ASN A O 1
ATOM 666 N N . PHE A 1 81 ? -26.643 0.663 35.576 1.00 82.88 81 PHE A N 1
ATOM 667 C CA . PHE A 1 81 ? -26.962 1.506 36.731 1.00 82.88 81 PHE A CA 1
ATOM 668 C C . PHE A 1 81 ? -28.472 1.762 36.883 1.00 82.88 81 PHE A C 1
ATOM 670 O O . PHE A 1 81 ? -29.033 1.553 37.954 1.00 82.88 81 PHE A O 1
ATOM 677 N N . LEU A 1 82 ? -29.155 2.141 35.797 1.00 78.38 82 LEU A N 1
ATOM 678 C CA . LEU A 1 82 ? -30.607 2.364 35.820 1.00 78.38 82 LEU A CA 1
ATOM 679 C C . LEU A 1 82 ? -31.388 1.080 36.133 1.00 78.38 82 LEU A C 1
ATOM 681 O O . LEU A 1 82 ? -32.387 1.115 36.843 1.00 78.38 82 LEU A O 1
ATOM 685 N N . THR A 1 83 ? -30.920 -0.065 35.630 1.00 75.81 83 THR A N 1
ATOM 686 C CA . THR A 1 83 ? -31.569 -1.360 35.885 1.00 75.81 83 THR A CA 1
ATOM 687 C C . THR A 1 83 ? -31.419 -1.780 37.355 1.00 75.81 83 THR A C 1
ATOM 689 O O . THR A 1 83 ? -32.326 -2.387 37.923 1.00 75.81 83 THR A O 1
ATOM 692 N N . GLU A 1 84 ? -30.290 -1.444 37.987 1.00 74.38 84 GLU A N 1
ATOM 693 C CA . GLU A 1 84 ? -30.052 -1.663 39.418 1.00 74.38 84 GLU A CA 1
ATOM 694 C C . GLU A 1 84 ? -30.914 -0.740 40.295 1.00 74.38 84 GLU A C 1
ATOM 696 O O . GLU A 1 84 ? -31.521 -1.217 41.258 1.00 74.38 84 GLU A O 1
ATOM 701 N N . GLU A 1 85 ? -31.041 0.546 39.946 1.00 70.62 85 GLU A N 1
ATOM 702 C CA . GLU A 1 85 ? -31.942 1.484 40.639 1.00 70.62 85 GLU A CA 1
ATOM 703 C C . GLU A 1 85 ? -33.413 1.047 40.551 1.00 70.62 85 GLU A C 1
ATOM 705 O O . GLU A 1 85 ? -34.101 1.001 41.575 1.00 70.62 85 GLU A O 1
ATOM 710 N N . ASP A 1 86 ? -33.884 0.654 39.363 1.00 68.00 86 ASP A N 1
ATOM 711 C CA . ASP A 1 86 ? -35.253 0.162 39.160 1.00 68.00 86 ASP A CA 1
ATOM 712 C C . ASP A 1 86 ? -35.527 -1.122 39.960 1.00 68.00 86 ASP A C 1
ATOM 714 O O . ASP A 1 86 ? -36.629 -1.322 40.481 1.00 68.00 86 ASP A O 1
ATOM 718 N N . SER A 1 87 ? -34.533 -2.007 40.095 1.00 66.88 87 SER A N 1
ATOM 719 C CA . SER A 1 87 ? -34.663 -3.207 40.926 1.00 66.88 87 SER A CA 1
ATOM 720 C C . SER A 1 87 ? -34.806 -2.849 42.406 1.00 66.88 87 SER A C 1
ATOM 722 O O . SER A 1 87 ? -35.648 -3.427 43.090 1.00 66.88 87 SER A O 1
ATOM 724 N N . LEU A 1 88 ? -34.017 -1.899 42.914 1.00 67.31 88 LEU A N 1
ATOM 725 C CA . LEU A 1 88 ? -34.076 -1.471 44.316 1.00 67.31 88 LEU A CA 1
ATOM 726 C C . LEU A 1 88 ? -35.409 -0.792 44.652 1.00 67.31 88 LEU A C 1
ATOM 728 O O . LEU A 1 88 ? -35.985 -1.077 45.701 1.00 67.31 88 LEU A O 1
ATOM 732 N N . LEU A 1 89 ? -35.934 0.042 43.749 1.00 60.00 89 LEU A N 1
ATOM 733 C CA . LEU A 1 89 ? -37.227 0.709 43.927 1.00 60.00 89 LEU A CA 1
ATOM 734 C C . LEU A 1 89 ? -38.411 -0.267 43.941 1.00 60.00 89 LEU A C 1
ATOM 736 O O . LEU A 1 89 ? -39.358 -0.050 44.686 1.00 60.00 89 LEU A O 1
ATOM 740 N N . ASN A 1 90 ? -38.353 -1.349 43.159 1.00 58.03 90 ASN A N 1
ATOM 741 C CA . ASN A 1 90 ? -39.406 -2.372 43.128 1.00 58.03 90 ASN A CA 1
ATOM 742 C C . ASN A 1 90 ? -39.364 -3.353 44.315 1.00 58.03 90 ASN A C 1
ATOM 744 O O . ASN A 1 90 ? -40.249 -4.200 44.433 1.00 58.03 90 ASN A O 1
ATOM 748 N N . THR A 1 91 ? -38.339 -3.273 45.171 1.00 59.81 91 THR A N 1
ATOM 749 C CA . THR A 1 91 ? -38.189 -4.144 46.352 1.00 59.81 91 THR A CA 1
ATOM 750 C C . THR A 1 91 ? -38.568 -3.443 47.672 1.00 59.81 91 THR A C 1
ATOM 752 O O . THR A 1 91 ? -38.501 -4.074 48.729 1.00 59.81 91 THR A O 1
ATOM 755 N N . LEU A 1 92 ? -38.961 -2.161 47.626 1.00 50.22 92 LEU A N 1
ATOM 756 C CA . LEU A 1 92 ? -39.465 -1.354 48.753 1.00 50.22 92 LEU A CA 1
ATOM 757 C C . LEU A 1 92 ? -40.997 -1.269 48.741 1.00 50.22 92 LEU A C 1
ATOM 759 O O . LEU A 1 92 ? -41.574 -1.245 49.852 1.00 50.22 92 LEU A O 1
#

pLDDT: mean 85.21, std 11.32, range [50.22, 96.44]

Foldseek 3Di:
DDLLVLLVVLLVLCCVQVVDDPVVSVVSSVVLSPDDPVVNVVSSVVSVVVSVVVVVVVVVVVVVVVVVVVVVVVVVVVVVVVVVVVVVVVVD

Secondary structure (DSSP, 8-state):
--HHHHHHHHHHHHHHHTT--HHHHHHHHHHHHTS-HHHHHHHHHHHHHHHHHHHHHHHHHHHHHHHHHHHHHHHHHHHHHHHHHHHHHTT-